Protein AF-A0A4P6EYY4-F1 (afdb_monomer_lite)

Organism: NCBI:txid2509456

pLDDT: mean 83.99, std 16.22, range [40.59, 97.88]

Foldseek 3Di:
DFDWKKKDWDPDIDTWDQPDPVSPDTDDDPDDPVCVPDDFAKTKIKIWTQDPVRDIDIDIDIDTDDDDCCVVVVVVPDD

Radius of gyration: 16.5 Å; chains: 1; bounding box: 28×31×47 Å

Secondary structure (DSSP, 8-state):
-EEEEEEEETTEEEEEEESSTTSS-EE-----GGGGGPPSEEEEEEEEEEETTS-EEEEEEEEEE-S-HHHHHHTT---

Sequence (79 aa):
MAERVTVQTGTYKVELEPAGAGRNFWQGELWEESLYGWTNGSYDFRFTVYYSNGTVKEAVSTIIISGTADELLGVHRVH

Structure (mmCIF, N/CA/C/O backbone):
data_AF-A0A4P6EYY4-F1
#
_entry.id   AF-A0A4P6EYY4-F1
#
loop_
_atom_site.group_PDB
_a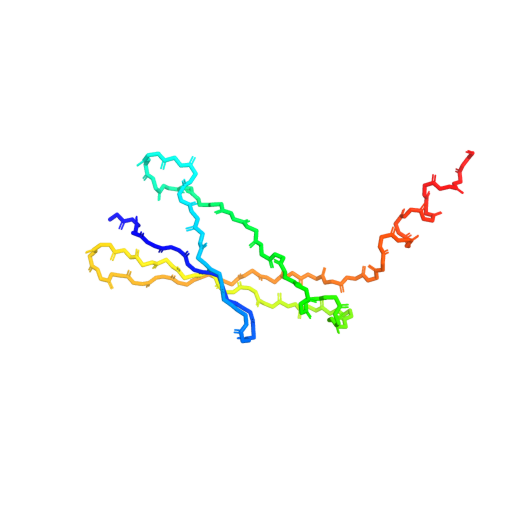tom_site.id
_atom_site.type_symbol
_atom_site.label_atom_id
_atom_site.label_alt_id
_atom_site.label_comp_id
_atom_site.label_asym_id
_atom_site.label_entity_id
_atom_site.label_seq_id
_atom_site.pdbx_PDB_ins_code
_atom_site.Cartn_x
_atom_site.Cartn_y
_atom_site.Cartn_z
_atom_site.occupancy
_atom_site.B_iso_or_equiv
_atom_site.auth_seq_id
_atom_site.auth_comp_id
_atom_site.auth_asym_id
_atom_site.auth_atom_id
_atom_site.pdbx_PDB_model_num
ATOM 1 N N . MET A 1 1 ? -13.196 1.063 13.064 1.00 86.12 1 MET A N 1
ATOM 2 C CA . MET A 1 1 ? -12.449 2.217 12.510 1.00 86.12 1 MET A CA 1
ATOM 3 C C . MET A 1 1 ? -11.215 1.689 11.799 1.00 86.12 1 MET A C 1
ATOM 5 O O . MET A 1 1 ? -10.721 0.657 12.230 1.00 86.12 1 MET A O 1
ATOM 9 N N . ALA A 1 2 ? -10.756 2.310 10.709 1.00 92.12 2 ALA A N 1
ATOM 10 C CA . ALA A 1 2 ? -9.484 1.917 10.097 1.00 92.12 2 ALA A CA 1
ATOM 11 C C . ALA A 1 2 ? -8.327 2.393 10.989 1.00 92.12 2 ALA A C 1
ATOM 13 O O . ALA A 1 2 ? -8.279 3.561 11.379 1.00 92.12 2 ALA A O 1
ATOM 14 N N . GLU A 1 3 ? -7.423 1.488 11.340 1.00 94.88 3 GLU A N 1
ATOM 15 C CA . GLU A 1 3 ? -6.298 1.778 12.234 1.00 94.88 3 GLU A CA 1
ATOM 16 C C . GLU A 1 3 ? -4.984 1.901 11.491 1.00 94.88 3 GLU A C 1
ATOM 18 O O . GLU A 1 3 ? -4.150 2.708 11.894 1.00 94.88 3 GLU A O 1
ATOM 23 N N . ARG A 1 4 ? -4.834 1.137 10.408 1.00 96.31 4 ARG A N 1
ATOM 24 C CA . ARG A 1 4 ? -3.614 1.076 9.616 1.00 96.31 4 ARG A CA 1
ATOM 25 C C . ARG A 1 4 ? -3.928 0.708 8.175 1.00 96.31 4 ARG A C 1
ATOM 27 O O . ARG A 1 4 ? -4.769 -0.162 7.932 1.00 96.31 4 A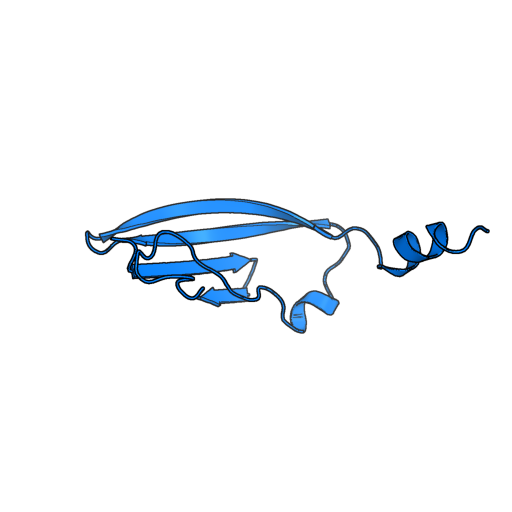RG A O 1
ATOM 34 N N . VAL A 1 5 ? -3.211 1.319 7.239 1.00 97.06 5 VAL A N 1
ATOM 35 C CA . VAL A 1 5 ? -3.245 0.951 5.824 1.00 97.06 5 VAL A CA 1
ATOM 36 C C . VAL A 1 5 ? -1.827 0.715 5.345 1.00 97.06 5 VAL A C 1
ATOM 38 O O . VAL A 1 5 ? -0.970 1.570 5.519 1.00 97.06 5 VAL A O 1
ATOM 41 N N . THR A 1 6 ? -1.579 -0.442 4.739 1.00 97.44 6 THR A N 1
ATOM 42 C CA . THR A 1 6 ? -0.283 -0.746 4.124 1.00 97.44 6 THR A CA 1
ATOM 43 C C . THR A 1 6 ? -0.445 -1.022 2.645 1.00 97.44 6 THR A C 1
ATOM 45 O O . THR A 1 6 ? -1.432 -1.641 2.248 1.00 97.44 6 THR A O 1
ATOM 48 N N . VAL A 1 7 ? 0.544 -0.639 1.852 1.00 96.50 7 VAL A N 1
ATOM 49 C CA . VAL A 1 7 ? 0.632 -0.951 0.427 1.00 96.50 7 VAL A CA 1
ATOM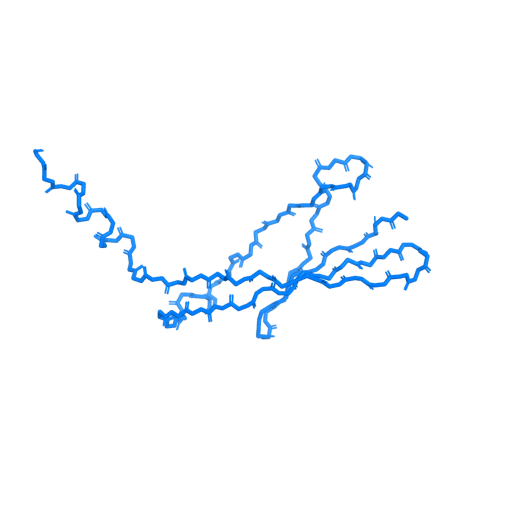 50 C C . VAL A 1 7 ? 1.827 -1.859 0.211 1.00 96.50 7 VA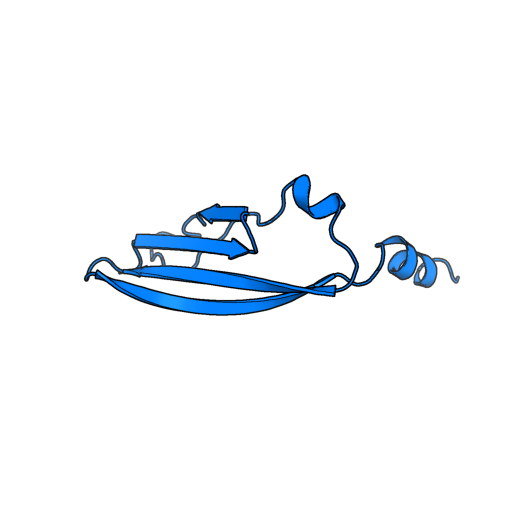L A C 1
ATOM 52 O O . VAL A 1 7 ? 2.893 -1.598 0.760 1.00 96.50 7 VAL A O 1
ATOM 55 N N . GLN A 1 8 ? 1.649 -2.933 -0.553 1.00 95.06 8 GLN A N 1
ATOM 56 C CA . GLN A 1 8 ? 2.714 -3.879 -0.868 1.00 95.06 8 GLN A CA 1
ATOM 57 C C . GLN A 1 8 ? 2.768 -4.169 -2.367 1.00 95.06 8 GLN A C 1
ATOM 59 O O . GLN A 1 8 ? 1.731 -4.376 -3.000 1.00 95.06 8 GLN A O 1
ATOM 64 N N . THR A 1 9 ? 3.978 -4.252 -2.909 1.00 91.44 9 THR A N 1
ATOM 65 C CA . THR A 1 9 ? 4.247 -4.758 -4.257 1.00 91.44 9 THR A CA 1
ATOM 66 C C . THR A 1 9 ? 5.578 -5.511 -4.255 1.00 91.44 9 THR A C 1
ATOM 68 O O . THR A 1 9 ? 6.585 -5.029 -3.742 1.00 91.44 9 THR A O 1
ATOM 71 N N . GLY A 1 10 ? 5.579 -6.765 -4.715 1.00 86.31 10 GLY A N 1
ATOM 72 C CA . GLY A 1 10 ? 6.727 -7.658 -4.519 1.00 86.31 10 GLY A CA 1
ATOM 73 C C . GLY A 1 10 ? 7.151 -7.749 -3.042 1.00 86.31 10 GLY A C 1
ATOM 74 O O . GLY A 1 10 ? 6.341 -8.093 -2.175 1.00 86.31 10 GLY A O 1
ATOM 75 N N . THR A 1 11 ? 8.421 -7.435 -2.768 1.00 85.69 11 THR A N 1
ATOM 76 C CA . THR A 1 11 ? 9.006 -7.355 -1.415 1.00 85.69 11 THR A CA 1
ATOM 77 C C . THR A 1 11 ? 8.888 -5.971 -0.775 1.00 85.69 11 THR A C 1
ATOM 79 O O . THR A 1 11 ? 9.149 -5.839 0.420 1.00 85.69 11 THR A O 1
ATOM 82 N N . TYR A 1 12 ? 8.510 -4.949 -1.543 1.00 88.19 12 TYR A N 1
ATOM 83 C CA . TYR A 1 12 ? 8.352 -3.582 -1.060 1.00 88.19 12 TYR A CA 1
ATOM 84 C C . TYR A 1 12 ? 7.037 -3.420 -0.311 1.00 88.19 12 TYR A C 1
ATOM 86 O O . TYR A 1 12 ? 5.985 -3.875 -0.772 1.00 88.19 12 TYR A O 1
ATOM 94 N N . LYS A 1 13 ? 7.090 -2.750 0.842 1.00 93.69 13 LYS A N 1
ATOM 95 C CA . LYS A 1 13 ? 5.923 -2.459 1.669 1.00 93.69 13 LYS A CA 1
ATOM 96 C C . LYS A 1 13 ? 6.058 -1.098 2.339 1.00 93.69 13 LYS A C 1
ATOM 98 O O . LYS A 1 13 ? 7.059 -0.832 2.995 1.00 93.69 13 LYS A O 1
ATOM 103 N N . VAL A 1 14 ? 5.000 -0.301 2.257 1.00 94.88 14 VAL A N 1
ATOM 104 C CA . VAL A 1 14 ? 4.875 0.997 2.929 1.00 94.88 14 VAL A CA 1
ATOM 105 C C . VAL A 1 14 ? 3.603 1.045 3.758 1.00 94.88 14 VAL A C 1
ATOM 107 O O . VAL A 1 14 ? 2.598 0.411 3.432 1.00 94.88 14 VAL A O 1
ATOM 110 N N . GLU A 1 15 ? 3.652 1.791 4.854 1.00 96.50 15 GLU A N 1
ATOM 111 C CA . GLU A 1 15 ? 2.485 2.168 5.642 1.00 96.50 15 GLU A CA 1
ATOM 112 C C . GLU A 1 15 ? 2.047 3.582 5.252 1.00 9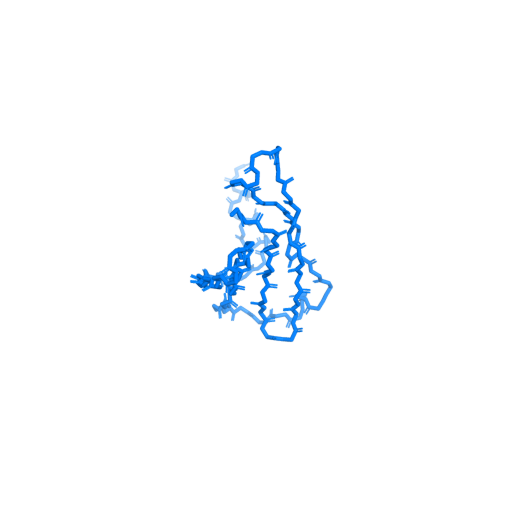6.50 15 GLU A C 1
ATOM 114 O O . GLU A 1 15 ? 2.874 4.483 5.150 1.00 96.50 15 GLU A O 1
ATOM 119 N N . LEU A 1 16 ? 0.753 3.761 4.985 1.00 96.31 16 LEU A N 1
ATOM 120 C CA . LEU A 1 16 ? 0.176 5.065 4.674 1.00 96.31 16 LEU A CA 1
ATOM 121 C C . LEU A 1 16 ? -0.208 5.791 5.960 1.00 96.31 16 LEU A C 1
ATOM 123 O O . LEU A 1 16 ? -0.602 5.174 6.952 1.00 96.31 16 LEU A O 1
ATOM 127 N N . GLU A 1 17 ? -0.206 7.114 5.895 1.00 96.25 17 GLU A N 1
ATOM 128 C CA . GLU A 1 17 ? -0.631 7.981 6.982 1.00 96.25 17 GLU A CA 1
ATOM 129 C C . GLU A 1 17 ? -2.071 8.464 6.767 1.00 96.25 17 GLU A C 1
ATOM 131 O O . GLU A 1 17 ? -2.495 8.701 5.631 1.00 96.25 17 GLU A O 1
ATOM 136 N N . PRO A 1 18 ? -2.868 8.629 7.834 1.00 95.19 18 PRO A N 1
ATOM 137 C CA . PRO A 1 18 ? -4.212 9.169 7.705 1.00 95.19 18 PRO A CA 1
ATOM 138 C C . PRO A 1 18 ? -4.158 10.641 7.267 1.00 95.19 18 PRO A C 1
ATOM 140 O O . PRO A 1 18 ? -3.597 11.486 7.956 1.00 95.19 18 PRO A O 1
ATOM 143 N N . ALA A 1 19 ? -4.836 10.974 6.169 1.00 92.75 19 ALA A N 1
ATOM 144 C CA . ALA A 1 19 ? -4.902 12.334 5.615 1.00 92.75 19 ALA A CA 1
ATOM 145 C C . ALA A 1 19 ? -5.882 13.265 6.367 1.00 92.75 19 ALA A C 1
ATOM 147 O O . ALA A 1 19 ? -6.191 14.369 5.926 1.00 92.75 19 ALA A O 1
ATOM 148 N N . GLY A 1 20 ? -6.437 12.811 7.493 1.00 87.75 20 GLY A N 1
ATOM 149 C CA . GLY A 1 20 ? -7.381 13.574 8.302 1.00 87.75 20 GLY A CA 1
ATOM 150 C C . GLY A 1 20 ? -7.872 12.801 9.524 1.00 87.75 20 GLY A C 1
ATOM 151 O O . GLY A 1 20 ? -7.770 11.574 9.596 1.00 87.75 20 GLY A O 1
ATOM 152 N N . ALA A 1 21 ? -8.463 13.520 10.482 1.00 84.56 21 ALA A N 1
ATOM 153 C CA . ALA A 1 21 ? -8.862 12.970 11.783 1.00 84.56 21 ALA A CA 1
ATOM 154 C C . ALA A 1 21 ? -9.871 11.808 11.693 1.00 84.56 21 ALA A C 1
ATOM 156 O O . ALA A 1 21 ? -9.877 10.925 12.547 1.00 84.56 21 ALA A O 1
ATOM 157 N N . GLY A 1 22 ? -10.698 11.775 10.642 1.00 86.00 22 GLY A N 1
ATOM 158 C CA . GLY A 1 22 ? -11.692 10.719 10.434 1.00 86.00 22 GLY A CA 1
ATOM 159 C C . GLY A 1 22 ? -11.120 9.363 10.001 1.00 86.00 22 GLY A C 1
ATOM 160 O O . GLY A 1 22 ? -11.863 8.390 10.015 1.00 86.00 22 GLY A O 1
ATOM 161 N N . ARG A 1 23 ? -9.837 9.278 9.601 1.00 87.31 23 ARG A N 1
ATOM 162 C CA . ARG A 1 23 ? -9.174 8.054 9.083 1.00 87.31 23 ARG A CA 1
ATOM 163 C C . ARG A 1 23 ? -9.917 7.337 7.943 1.00 87.31 23 ARG A C 1
ATOM 165 O O . ARG A 1 23 ? -9.789 6.127 7.752 1.00 87.31 23 ARG A O 1
ATOM 172 N N . ASN A 1 24 ? -10.667 8.110 7.163 1.00 88.75 24 ASN A N 1
ATOM 173 C CA . ASN A 1 24 ? -11.373 7.648 5.965 1.00 88.75 24 ASN A CA 1
ATOM 174 C C . ASN A 1 24 ? -10.548 7.869 4.686 1.00 88.75 24 ASN A C 1
ATOM 176 O O . ASN A 1 24 ? -10.913 7.371 3.628 1.00 88.75 24 ASN A O 1
ATOM 180 N N . PHE A 1 25 ? -9.440 8.605 4.801 1.00 91.19 25 PHE A N 1
ATOM 181 C CA . PHE A 1 25 ? -8.509 8.932 3.728 1.00 91.19 25 PHE A CA 1
ATOM 182 C C . PHE A 1 25 ? -7.088 8.681 4.216 1.00 91.19 25 PHE A C 1
ATOM 184 O O . PHE A 1 25 ? -6.771 8.971 5.373 1.00 91.19 25 PHE A O 1
ATOM 191 N N . TRP A 1 26 ? -6.260 8.135 3.333 1.00 94.69 26 TRP A N 1
ATOM 192 C CA . TRP A 1 26 ? -4.892 7.724 3.619 1.00 94.69 26 TRP A CA 1
ATOM 193 C C . TRP A 1 26 ? -3.993 8.191 2.482 1.00 94.69 26 TRP A C 1
ATOM 195 O O . TRP A 1 26 ? -4.400 8.145 1.321 1.00 94.69 26 TRP A O 1
ATOM 205 N N . GLN A 1 27 ? -2.801 8.660 2.822 1.00 94.50 27 GLN A N 1
ATOM 206 C CA . GLN A 1 27 ? -1.836 9.220 1.887 1.00 94.50 27 GLN A CA 1
ATOM 207 C C . GLN A 1 27 ? -0.428 8.737 2.221 1.00 94.50 27 GLN A C 1
ATOM 209 O O . GLN A 1 27 ? -0.136 8.359 3.352 1.00 94.50 27 GLN A O 1
ATOM 214 N N . GLY A 1 28 ? 0.446 8.759 1.228 1.00 92.38 28 GLY A N 1
ATOM 215 C CA . GLY A 1 28 ? 1.841 8.381 1.379 1.00 92.38 28 GLY A CA 1
ATOM 216 C C . GLY A 1 28 ? 2.526 8.327 0.026 1.00 92.38 28 GLY A C 1
ATOM 217 O O . GLY A 1 28 ? 1.878 8.442 -1.018 1.00 92.38 28 GLY A O 1
ATOM 218 N N . GLU A 1 29 ? 3.837 8.152 0.063 1.00 88.81 29 GLU A N 1
ATOM 219 C CA . GLU A 1 29 ? 4.665 7.978 -1.119 1.00 88.81 29 GLU A CA 1
ATOM 220 C C . GLU A 1 29 ? 4.952 6.487 -1.317 1.00 88.81 29 GLU A C 1
ATOM 222 O O . GLU A 1 29 ? 5.385 5.800 -0.396 1.00 88.81 29 GLU A O 1
ATOM 227 N N . LEU A 1 30 ? 4.657 5.979 -2.516 1.00 85.56 30 LEU A N 1
ATOM 228 C CA . LEU A 1 30 ? 4.940 4.592 -2.912 1.00 85.56 30 LEU A CA 1
ATOM 229 C C . LEU A 1 30 ? 6.261 4.466 -3.672 1.00 85.56 30 LEU A C 1
ATOM 231 O O . LEU A 1 30 ? 6.562 3.404 -4.206 1.00 85.56 30 LEU A O 1
ATOM 235 N N . TRP A 1 31 ? 6.997 5.567 -3.789 1.00 81.69 31 TRP A N 1
ATOM 236 C CA . TRP A 1 31 ? 8.263 5.61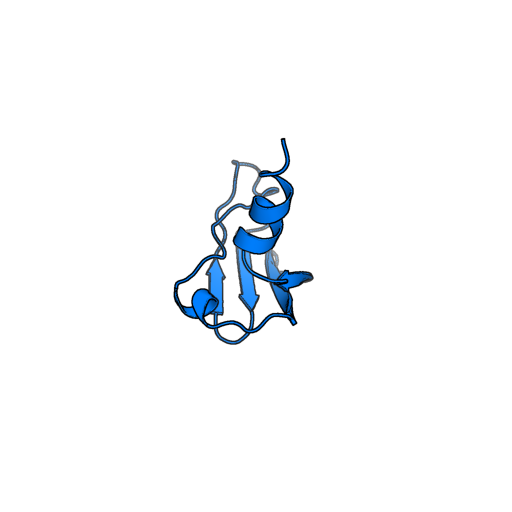8 -4.486 1.00 81.69 31 TRP A CA 1
ATOM 237 C C . TRP A 1 31 ? 9.397 5.124 -3.582 1.00 81.69 31 TRP A C 1
ATOM 239 O O . TRP A 1 31 ? 9.504 5.520 -2.423 1.00 81.69 31 TRP A O 1
ATOM 249 N N . GLU A 1 32 ? 10.269 4.280 -4.129 1.00 80.75 32 GLU A N 1
ATOM 250 C CA . GLU A 1 32 ? 11.566 3.949 -3.544 1.00 80.75 32 GLU A CA 1
ATOM 251 C C . GLU A 1 32 ? 12.612 3.751 -4.648 1.00 80.75 32 GLU A C 1
ATOM 253 O O . GLU A 1 32 ? 12.272 3.478 -5.801 1.00 80.75 32 GLU A O 1
ATOM 258 N N . GLU A 1 33 ? 13.898 3.840 -4.303 1.00 80.56 33 GLU A N 1
ATOM 259 C CA . GLU A 1 33 ? 14.995 3.733 -5.277 1.00 80.56 33 GLU A CA 1
ATOM 260 C C . GLU A 1 33 ? 15.008 2.396 -6.035 1.00 80.56 33 GLU A C 1
ATOM 262 O O . GLU A 1 33 ? 15.423 2.349 -7.193 1.00 80.56 33 GLU A O 1
ATOM 267 N N . SER A 1 34 ? 14.511 1.317 -5.419 1.00 78.44 34 SER A N 1
ATOM 268 C CA . SER A 1 34 ? 14.440 -0.013 -6.041 1.00 78.44 34 SER A CA 1
ATOM 269 C C . SER A 1 34 ? 13.556 -0.035 -7.301 1.00 78.44 34 SER A C 1
ATOM 271 O O . SER A 1 34 ? 13.761 -0.868 -8.191 1.00 78.44 34 SER A O 1
ATOM 273 N N . LEU A 1 35 ? 12.619 0.917 -7.417 1.00 78.75 35 LEU A N 1
ATOM 274 C CA . LEU A 1 35 ? 11.695 1.028 -8.544 1.00 78.75 35 LEU A CA 1
ATOM 275 C C . LEU A 1 35 ? 12.364 1.561 -9.817 1.00 78.75 35 LEU A C 1
ATOM 277 O O . LEU A 1 35 ? 11.860 1.301 -10.906 1.00 78.75 35 LEU A O 1
ATOM 281 N N . TYR A 1 36 ? 13.516 2.245 -9.731 1.00 78.38 36 TYR A N 1
ATOM 282 C CA . TYR A 1 36 ? 14.250 2.713 -10.922 1.00 78.38 36 TYR A CA 1
ATOM 283 C C . TYR A 1 36 ? 14.653 1.572 -11.866 1.00 78.38 36 TYR A C 1
ATOM 285 O O . TYR A 1 36 ? 14.799 1.788 -13.067 1.00 78.38 36 TYR A O 1
ATOM 293 N N . GLY A 1 37 ? 14.860 0.367 -11.328 1.00 79.31 37 GLY A N 1
ATOM 294 C CA . GLY A 1 37 ? 15.250 -0.813 -12.102 1.00 79.31 37 GLY A CA 1
ATOM 295 C C . GLY A 1 37 ? 14.077 -1.611 -12.670 1.00 79.31 37 GLY A C 1
ATOM 296 O O . GLY A 1 37 ? 14.301 -2.659 -13.279 1.00 79.31 37 GLY A O 1
ATOM 297 N N . TRP A 1 38 ? 12.835 -1.181 -12.440 1.00 84.00 38 TRP A N 1
ATOM 298 C CA . TRP A 1 38 ? 11.665 -1.914 -12.906 1.00 84.00 38 TRP A CA 1
ATOM 299 C C . TRP A 1 38 ? 11.531 -1.802 -14.422 1.00 84.00 38 TRP A C 1
ATOM 301 O O . TRP A 1 38 ? 11.605 -0.723 -15.007 1.00 84.00 38 TRP A O 1
ATOM 311 N N . THR A 1 39 ? 11.346 -2.944 -15.076 1.00 85.94 39 THR A N 1
ATOM 312 C CA . THR A 1 39 ? 11.073 -2.996 -16.511 1.00 85.94 39 THR A CA 1
ATOM 313 C C . THR A 1 39 ? 9.708 -2.389 -16.820 1.00 85.94 39 THR A C 1
ATOM 315 O O . THR A 1 39 ? 8.803 -2.427 -15.995 1.00 85.94 39 THR A O 1
ATOM 318 N N . ASN A 1 40 ? 9.502 -1.904 -18.043 1.00 85.31 40 ASN A N 1
ATOM 319 C CA . ASN A 1 40 ? 8.152 -1.554 -18.485 1.00 85.31 40 ASN A CA 1
ATOM 320 C C . ASN A 1 40 ? 7.204 -2.750 -18.299 1.00 85.31 40 ASN A C 1
ATOM 322 O O . ASN A 1 40 ? 7.540 -3.880 -18.663 1.00 85.31 40 ASN A O 1
ATOM 326 N N . GLY A 1 41 ? 6.027 -2.508 -17.731 1.00 87.12 41 GLY A N 1
ATOM 327 C CA . GLY A 1 41 ? 5.107 -3.574 -17.366 1.00 87.12 41 GLY A CA 1
ATOM 328 C C . GLY A 1 41 ? 3.997 -3.135 -16.423 1.00 87.12 41 GLY A C 1
ATOM 329 O O . GLY A 1 41 ? 3.923 -1.990 -15.984 1.00 87.12 41 GLY A O 1
ATOM 330 N N . SER A 1 42 ? 3.102 -4.077 -16.138 1.00 90.50 42 SER A N 1
ATOM 331 C CA . SER A 1 42 ? 2.034 -3.910 -15.153 1.00 90.50 42 SER A CA 1
ATOM 332 C C . SER A 1 42 ? 2.483 -4.450 -13.802 1.00 90.50 42 SER A C 1
ATOM 334 O O . SER A 1 42 ? 2.972 -5.576 -13.715 1.00 90.50 42 SER A O 1
ATOM 336 N N . TYR A 1 43 ? 2.277 -3.659 -12.758 1.00 89.50 43 TYR A N 1
ATOM 337 C CA . TYR A 1 43 ? 2.663 -3.961 -11.391 1.00 89.50 43 TYR A CA 1
ATOM 338 C C . TYR A 1 43 ? 1.471 -3.802 -10.464 1.00 89.50 43 TYR A C 1
ATOM 340 O O . TYR A 1 43 ? 0.831 -2.752 -10.422 1.00 89.50 43 TYR A O 1
ATOM 348 N N . ASP A 1 44 ? 1.193 -4.841 -9.691 1.00 93.62 44 ASP A N 1
ATOM 349 C CA . ASP A 1 44 ? 0.102 -4.827 -8.731 1.00 93.62 44 ASP A CA 1
ATOM 350 C C . ASP A 1 44 ? 0.569 -4.252 -7.395 1.00 93.62 44 ASP A C 1
ATOM 352 O O . ASP A 1 44 ? 1.546 -4.710 -6.793 1.00 93.62 44 ASP A O 1
ATOM 356 N N . PHE A 1 45 ? -0.180 -3.267 -6.914 1.00 93.81 45 PHE A N 1
ATOM 357 C CA . PHE A 1 45 ? -0.054 -2.688 -5.588 1.00 93.81 45 PHE A CA 1
ATOM 358 C C . PHE A 1 45 ? -1.246 -3.142 -4.758 1.00 93.81 45 PHE A C 1
ATOM 360 O O . PHE A 1 45 ? -2.400 -2.817 -5.049 1.00 93.81 45 PHE A O 1
ATOM 367 N N . ARG A 1 46 ? -0.969 -3.922 -3.715 1.00 97.06 46 ARG A N 1
ATOM 368 C CA . ARG A 1 46 ? -1.979 -4.436 -2.797 1.00 97.06 46 ARG A CA 1
ATOM 369 C C . ARG A 1 46 ? -2.100 -3.526 -1.589 1.00 97.06 46 ARG A C 1
ATOM 371 O O . ARG A 1 46 ? -1.205 -3.469 -0.750 1.00 97.06 46 ARG A O 1
ATOM 378 N N . PHE A 1 47 ? -3.243 -2.876 -1.476 1.00 96.94 47 PHE A N 1
ATOM 379 C CA . PHE A 1 47 ? -3.649 -2.087 -0.326 1.00 96.94 47 PHE A CA 1
ATOM 380 C C . PHE A 1 47 ? -4.317 -3.009 0.687 1.00 96.94 47 PHE A C 1
ATOM 382 O O . PHE A 1 47 ? -5.243 -3.738 0.342 1.00 96.94 47 PHE A O 1
ATOM 389 N N . THR A 1 48 ? -3.864 -2.972 1.936 1.00 97.88 48 THR A N 1
ATOM 390 C CA . THR A 1 48 ? -4.430 -3.745 3.046 1.00 97.88 48 THR A CA 1
ATOM 391 C C . THR A 1 48 ? -4.861 -2.795 4.150 1.00 97.88 48 THR A C 1
ATOM 393 O O . THR A 1 48 ? -4.031 -2.068 4.696 1.00 97.88 48 THR A O 1
ATOM 396 N N . VAL A 1 49 ? -6.149 -2.805 4.485 1.00 97.44 49 VAL A N 1
ATOM 397 C CA . VAL A 1 49 ? -6.737 -2.003 5.562 1.00 97.44 49 VAL A CA 1
ATOM 398 C C . VAL A 1 49 ? -6.983 -2.896 6.770 1.00 97.44 49 VAL A C 1
ATOM 400 O O . VAL A 1 49 ? -7.721 -3.879 6.680 1.00 97.44 49 VAL A O 1
ATOM 403 N N . TYR A 1 50 ? -6.406 -2.519 7.906 1.00 97.06 50 TYR A N 1
ATOM 404 C CA . TYR A 1 50 ? -6.613 -3.164 9.198 1.00 97.06 50 TYR A CA 1
ATOM 405 C C . TYR A 1 50 ? -7.595 -2.329 10.019 1.00 97.06 50 TYR A C 1
ATOM 407 O O . TYR A 1 50 ? -7.346 -1.151 10.296 1.00 97.06 50 TYR A O 1
ATOM 415 N N . TYR A 1 51 ? -8.725 -2.924 10.388 1.00 95.50 51 TYR A N 1
ATOM 416 C CA . TYR A 1 51 ? -9.748 -2.279 11.201 1.00 95.50 51 TYR A CA 1
ATOM 417 C C . TYR A 1 51 ? -9.630 -2.688 12.670 1.00 95.50 51 TYR A C 1
ATOM 419 O O . TYR A 1 51 ? -9.336 -3.837 12.989 1.00 95.50 51 TYR A O 1
ATOM 427 N N . SER A 1 52 ? -9.994 -1.763 13.557 1.00 94.12 52 SER A N 1
ATOM 428 C CA . SER A 1 52 ? -9.995 -1.916 15.020 1.00 94.12 52 SER A CA 1
ATOM 429 C C . SER A 1 52 ? -10.802 -3.104 15.553 1.00 94.12 52 SER A C 1
ATOM 431 O O . SER A 1 52 ? -10.617 -3.542 16.681 1.00 94.12 52 SER A O 1
ATOM 433 N N . ASN A 1 53 ? -11.738 -3.627 14.761 1.00 95.31 53 ASN A N 1
ATOM 434 C CA . ASN A 1 53 ? -12.541 -4.804 15.095 1.00 95.31 53 ASN A CA 1
ATOM 435 C C . ASN A 1 53 ? -11.895 -6.121 14.618 1.00 95.31 53 ASN A C 1
ATOM 437 O O . ASN A 1 53 ? -12.580 -7.138 14.537 1.00 95.31 53 ASN A O 1
ATOM 441 N N . GLY A 1 54 ? -10.623 -6.091 14.215 1.00 95.19 54 GLY A N 1
ATOM 442 C CA . GLY A 1 54 ? -9.893 -7.231 13.661 1.00 95.19 54 GLY A CA 1
ATOM 443 C C . GLY A 1 54 ? -10.201 -7.539 12.193 1.00 95.19 54 GLY A C 1
ATOM 444 O O . GLY A 1 54 ? -9.606 -8.454 11.631 1.00 95.19 54 GLY A O 1
ATOM 445 N N . THR A 1 55 ? -11.106 -6.799 11.541 1.00 97.56 55 THR A N 1
ATOM 446 C CA . THR A 1 55 ? -11.380 -6.999 10.111 1.00 97.56 55 THR A CA 1
ATOM 447 C C . THR A 1 55 ? -10.178 -6.556 9.280 1.00 97.56 55 THR A C 1
ATOM 449 O O . THR A 1 55 ? -9.637 -5.472 9.492 1.00 97.56 55 THR A O 1
ATOM 452 N N . VAL A 1 56 ? -9.809 -7.363 8.287 1.00 97.75 56 VAL A N 1
ATOM 453 C CA . VAL A 1 56 ? -8.801 -7.020 7.279 1.00 97.75 56 VAL A CA 1
ATOM 454 C C . VAL A 1 56 ? -9.470 -7.005 5.911 1.00 97.75 56 VAL A C 1
ATOM 456 O O . VAL A 1 56 ? -10.234 -7.914 5.585 1.00 97.75 56 VAL A O 1
ATOM 459 N N . LYS A 1 57 ? -9.221 -5.958 5.123 1.00 97.38 57 LYS A N 1
ATOM 460 C CA . LYS A 1 57 ? -9.692 -5.857 3.736 1.00 97.38 57 LYS A CA 1
ATOM 461 C C . LYS A 1 57 ? -8.530 -5.569 2.806 1.00 97.38 57 LYS A C 1
ATOM 463 O O . LYS A 1 57 ? -7.661 -4.773 3.150 1.00 97.38 57 LYS A O 1
ATOM 468 N N . GLU A 1 58 ? -8.568 -6.171 1.625 1.00 97.75 58 GLU A N 1
ATOM 469 C CA . GLU A 1 58 ? -7.563 -5.978 0.586 1.00 97.75 58 GLU A CA 1
ATOM 470 C C . GLU A 1 58 ? -8.195 -5.392 -0.678 1.00 97.75 58 GLU A C 1
ATOM 472 O O . GLU A 1 58 ? -9.332 -5.717 -1.028 1.00 97.75 58 GLU A O 1
ATOM 477 N N . ALA A 1 59 ? -7.444 -4.535 -1.362 1.00 96.31 59 ALA A N 1
ATOM 478 C CA . ALA A 1 59 ? -7.748 -4.048 -2.699 1.00 96.31 59 ALA A CA 1
ATOM 479 C C . ALA A 1 59 ? -6.461 -4.038 -3.526 1.00 96.31 59 ALA A C 1
ATOM 481 O O . ALA A 1 59 ? -5.398 -3.688 -3.015 1.00 96.31 59 ALA A O 1
ATOM 482 N N . VAL A 1 60 ? -6.547 -4.426 -4.795 1.00 95.12 60 VAL A N 1
ATOM 483 C CA . VAL A 1 60 ? -5.403 -4.429 -5.712 1.00 95.12 60 VAL A CA 1
ATOM 484 C C . VAL A 1 60 ? -5.601 -3.327 -6.740 1.00 95.12 60 VAL A C 1
ATOM 486 O O . VAL A 1 60 ? -6.673 -3.221 -7.334 1.00 95.12 60 VAL A O 1
ATOM 489 N N . SER A 1 61 ? -4.568 -2.513 -6.930 1.00 92.69 61 SER A N 1
ATOM 490 C CA . SER A 1 61 ? -4.486 -1.523 -7.997 1.00 92.69 61 SER A CA 1
ATOM 491 C C . SER A 1 61 ? -3.318 -1.880 -8.902 1.00 92.69 61 SER A C 1
ATOM 493 O O . SER A 1 61 ? -2.186 -1.979 -8.434 1.00 92.69 61 SER A O 1
ATOM 495 N N . THR A 1 62 ? -3.584 -2.051 -10.190 1.00 91.38 62 THR A N 1
ATOM 496 C CA . THR A 1 62 ? -2.545 -2.312 -11.187 1.00 91.38 62 THR A CA 1
ATOM 497 C C . THR A 1 62 ? -2.027 -0.986 -11.731 1.00 91.38 62 THR A C 1
ATOM 499 O O . THR A 1 62 ? -2.796 -0.179 -12.253 1.00 91.38 62 THR A O 1
ATOM 502 N N . ILE A 1 63 ? -0.724 -0.751 -11.600 1.00 87.00 63 ILE A N 1
ATOM 503 C CA . ILE A 1 63 ? -0.017 0.408 -12.147 1.00 87.00 63 ILE A CA 1
ATOM 504 C C . ILE A 1 63 ? 0.779 -0.052 -13.361 1.00 87.00 63 ILE A C 1
ATOM 506 O O . ILE A 1 63 ? 1.489 -1.051 -13.299 1.00 87.00 63 ILE A O 1
ATOM 510 N N . ILE A 1 64 ? 0.670 0.675 -14.469 1.00 86.44 64 ILE A N 1
ATOM 511 C CA . ILE A 1 64 ? 1.430 0.382 -15.682 1.00 86.44 64 ILE A CA 1
ATOM 512 C C . ILE A 1 64 ? 2.598 1.362 -15.762 1.00 86.44 64 ILE A C 1
ATOM 514 O O . ILE A 1 64 ? 2.389 2.571 -15.859 1.00 86.44 64 ILE A O 1
ATOM 518 N N . ILE A 1 65 ? 3.818 0.832 -15.729 1.00 81.62 65 ILE A N 1
ATOM 519 C CA . ILE A 1 65 ? 5.040 1.572 -16.038 1.00 81.62 65 ILE A CA 1
ATOM 520 C C . ILE A 1 65 ? 5.297 1.396 -17.534 1.00 81.62 65 ILE A C 1
ATOM 522 O O . ILE A 1 65 ? 5.595 0.294 -17.993 1.00 81.62 65 ILE A O 1
ATOM 526 N N . SER A 1 66 ? 5.154 2.475 -18.296 1.00 74.69 66 SER A N 1
ATOM 527 C CA . SER A 1 66 ? 5.347 2.490 -19.747 1.00 74.69 66 SER A CA 1
ATOM 528 C C . SER A 1 66 ? 6.320 3.597 -20.124 1.00 74.69 66 SER A C 1
ATOM 530 O O . SER A 1 66 ? 5.889 4.741 -20.191 1.00 74.69 66 SER A O 1
ATOM 532 N N . GLY A 1 67 ? 7.584 3.256 -20.400 1.00 64.75 67 GLY A N 1
ATOM 533 C CA . GLY A 1 67 ? 8.551 4.153 -21.050 1.00 64.75 67 GLY A CA 1
ATOM 534 C C . GLY A 1 67 ? 8.904 5.409 -20.243 1.00 64.75 67 GLY A C 1
ATOM 535 O O . GLY A 1 67 ? 8.234 5.782 -19.285 1.00 64.75 67 GLY A O 1
ATOM 536 N N . THR A 1 68 ? 10.019 6.058 -20.569 1.00 55.88 68 THR A N 1
ATOM 537 C CA . THR A 1 68 ? 10.495 7.230 -19.821 1.00 55.88 68 THR A CA 1
ATOM 538 C C . THR A 1 68 ? 9.617 8.458 -20.065 1.00 55.88 68 THR A C 1
ATOM 540 O O . THR A 1 68 ? 9.032 8.636 -21.132 1.00 55.88 68 THR A O 1
ATOM 543 N N . ALA A 1 69 ? 9.602 9.381 -19.096 1.00 52.16 69 ALA A N 1
ATOM 544 C CA . ALA A 1 69 ? 9.039 10.722 -19.265 1.00 52.16 69 ALA A CA 1
ATOM 545 C C . ALA A 1 69 ? 9.578 11.453 -20.519 1.00 52.16 69 ALA A C 1
ATOM 547 O O . ALA A 1 69 ? 8.910 12.347 -21.028 1.00 52.16 69 ALA A O 1
ATOM 548 N N . ASP A 1 70 ? 10.733 11.047 -21.059 1.00 49.00 70 ASP A N 1
ATOM 549 C CA . ASP A 1 70 ? 11.291 11.542 -22.323 1.00 49.00 70 ASP A CA 1
ATOM 550 C C . ASP A 1 70 ? 10.450 11.185 -23.563 1.00 49.00 70 ASP A C 1
ATOM 552 O O . ASP A 1 70 ? 10.395 11.985 -24.496 1.00 49.00 70 ASP A O 1
ATOM 556 N N . GLU A 1 71 ? 9.733 10.055 -23.586 1.00 47.97 71 GLU A N 1
ATOM 557 C CA . GLU A 1 71 ? 8.791 9.744 -24.678 1.00 47.97 71 GLU A CA 1
ATOM 558 C C . GLU A 1 71 ? 7.538 10.636 -24.614 1.00 47.97 71 GLU A C 1
ATOM 560 O O . GLU A 1 71 ? 6.984 10.999 -25.649 1.00 47.97 71 GLU A O 1
ATOM 565 N N . LEU A 1 72 ? 7.141 11.073 -23.413 1.00 45.97 72 LEU A N 1
ATOM 566 C CA . LEU A 1 72 ? 6.061 12.043 -23.176 1.00 45.97 72 LEU A CA 1
ATOM 567 C C . LEU A 1 72 ? 6.496 13.496 -23.456 1.00 45.97 72 LEU A C 1
ATOM 569 O O . LEU A 1 72 ? 5.732 14.270 -24.036 1.00 45.97 72 LEU A O 1
ATOM 573 N N . LEU A 1 73 ? 7.726 13.873 -23.095 1.00 47.66 73 LEU A N 1
ATOM 574 C CA . LEU A 1 73 ? 8.302 15.200 -23.356 1.00 47.66 73 LEU A CA 1
ATOM 575 C C . LEU A 1 73 ? 8.744 15.377 -24.818 1.00 47.66 73 LEU A C 1
ATOM 577 O O . LEU A 1 73 ? 8.718 16.500 -25.326 1.00 47.66 73 LEU A O 1
ATOM 581 N N . GLY A 1 74 ? 9.080 14.292 -25.522 1.00 40.59 74 GLY A N 1
ATOM 582 C CA . GLY A 1 74 ? 9.343 14.294 -26.964 1.00 40.59 74 GLY A CA 1
ATOM 583 C C . GLY A 1 74 ? 8.136 14.739 -27.798 1.00 40.59 74 GLY A C 1
ATOM 584 O O . GLY A 1 74 ? 8.311 15.377 -28.834 1.00 40.59 74 GLY A O 1
ATOM 585 N N . VAL A 1 75 ? 6.910 14.509 -27.312 1.00 52.47 75 VAL A N 1
ATOM 586 C CA . VAL A 1 75 ? 5.673 15.004 -27.949 1.00 52.47 75 VAL A CA 1
ATOM 587 C C . VAL A 1 75 ? 5.423 16.494 -27.661 1.00 52.47 75 VAL A C 1
ATOM 589 O O . VAL A 1 75 ? 4.686 17.145 -28.396 1.00 52.47 75 VAL A O 1
ATOM 592 N N . HIS A 1 76 ? 6.051 17.066 -26.624 1.00 48.69 76 HIS A N 1
ATOM 593 C CA . HIS A 1 76 ? 5.905 18.480 -26.242 1.00 48.69 76 HIS A CA 1
ATOM 594 C C . HIS A 1 76 ? 7.036 19.391 -26.758 1.00 48.69 76 HIS A C 1
ATOM 596 O O . HIS A 1 76 ? 7.088 20.573 -26.426 1.00 48.69 76 HIS A O 1
ATOM 602 N N . ARG A 1 77 ? 7.935 18.872 -27.604 1.00 51.12 77 ARG A N 1
ATOM 603 C CA . ARG A 1 77 ? 8.852 19.673 -28.433 1.00 51.12 77 ARG A CA 1
ATOM 604 C C . ARG A 1 77 ? 8.540 19.495 -29.917 1.00 51.12 77 ARG A C 1
ATOM 606 O O . ARG A 1 77 ? 9.399 19.142 -30.716 1.00 51.12 77 ARG A O 1
ATOM 613 N N . VAL A 1 78 ? 7.293 19.783 -30.277 1.00 52.50 78 VAL A N 1
ATOM 614 C CA . VAL A 1 78 ? 6.894 20.122 -31.648 1.00 52.50 78 VAL A CA 1
ATOM 615 C C . VAL A 1 78 ? 5.968 21.341 -31.633 1.00 52.50 78 VAL A C 1
ATOM 617 O O . VAL A 1 78 ? 4.770 21.213 -31.846 1.00 52.50 78 VAL A O 1
ATOM 620 N N . HIS A 1 79 ? 6.522 22.524 -31.355 1.00 42.38 79 HIS A N 1
ATOM 621 C CA . HIS A 1 79 ? 6.277 23.742 -32.140 1.00 42.38 79 HIS A CA 1
ATOM 622 C C . HIS A 1 79 ? 7.291 24.827 -31.771 1.00 42.38 79 HIS A C 1
ATOM 624 O O . HIS A 1 79 ? 7.522 25.022 -30.556 1.00 42.38 79 HIS A O 1
#